Protein AF-A0A960WFI7-F1 (afdb_monomer)

Solvent-accessible surface area (backbone atoms only — not comparable to full-atom values): 5570 Å² total; per-residue (Å²): 142,81,88,74,85,91,79,89,87,86,87,81,73,72,75,64,57,64,57,55,53,52,55,47,52,52,54,28,34,53,28,19,36,50,32,12,50,50,52,33,54,34,52,54,38,36,74,76,37,60,71,61,23,60,71,62,32,51,64,55,48,54,51,27,53,48,54,32,46,49,42,64,73,77,41,96,66,48,75,66,54,50,50,53,28,50,48,49,8,53,49,42,22,54,53,58,68,72,108

Radius of gyration: 21.77 Å; Cα contacts (8 Å, |Δi|>4): 69; chains: 1; bounding box: 43×21×79 Å

Mean predicted aligned error: 10.16 Å

Structure (mmCIF, N/CA/C/O backbone):
data_AF-A0A960WFI7-F1
#
_entry.id   AF-A0A960WFI7-F1
#
loop_
_atom_site.group_PDB
_atom_site.id
_atom_site.type_symbol
_atom_site.label_atom_id
_atom_site.label_alt_id
_atom_site.label_comp_id
_atom_site.label_asym_id
_atom_site.label_entity_id
_atom_site.label_seq_id
_atom_site.pdbx_PDB_ins_code
_atom_site.Cartn_x
_atom_site.Cartn_y
_atom_site.Cartn_z
_atom_site.occupancy
_atom_site.B_iso_or_equiv
_atom_site.auth_seq_id
_atom_site.auth_comp_id
_atom_site.auth_asym_id
_atom_site.auth_atom_id
_atom_site.pdbx_PDB_model_num
ATOM 1 N N . MET A 1 1 ? -26.584 13.927 62.152 1.00 43.53 1 MET A N 1
ATOM 2 C CA . MET A 1 1 ? -26.626 12.919 61.069 1.00 43.53 1 MET A CA 1
ATOM 3 C C . MET A 1 1 ? -26.606 13.642 59.726 1.00 43.53 1 MET A C 1
ATOM 5 O O . MET A 1 1 ? -27.618 14.210 59.346 1.00 43.53 1 MET A O 1
ATOM 9 N N . LYS A 1 2 ? -25.456 13.699 59.045 1.00 37.59 2 LYS A N 1
ATOM 10 C CA . LYS A 1 2 ? -25.324 14.272 57.694 1.00 37.59 2 LYS A CA 1
ATOM 11 C C . LYS A 1 2 ? -24.827 13.156 56.776 1.00 37.59 2 LYS A C 1
ATOM 13 O O . LYS A 1 2 ? -23.662 12.786 56.843 1.00 37.59 2 LYS A O 1
ATOM 18 N N . LYS A 1 3 ? -25.736 12.576 55.989 1.00 48.56 3 LYS A N 1
ATOM 19 C CA . LYS A 1 3 ? -25.405 11.655 54.896 1.00 48.56 3 LYS A CA 1
ATOM 20 C C . LYS A 1 3 ? -25.062 12.523 53.688 1.00 48.56 3 LYS A C 1
ATOM 22 O O . LYS A 1 3 ? -25.965 13.046 53.046 1.00 48.56 3 LYS A O 1
ATOM 27 N N . ILE A 1 4 ? -23.776 12.753 53.445 1.00 53.41 4 ILE A N 1
ATOM 28 C CA . ILE A 1 4 ? -23.318 13.381 52.204 1.00 53.41 4 ILE A CA 1
ATOM 29 C C . ILE A 1 4 ? -23.067 12.241 51.220 1.00 53.41 4 ILE A C 1
ATOM 31 O O . ILE A 1 4 ? -22.236 11.370 51.468 1.00 53.41 4 ILE A O 1
ATOM 35 N N . SER A 1 5 ? -23.880 12.227 50.164 1.00 51.78 5 SER A N 1
ATOM 36 C CA . SER A 1 5 ? -23.857 11.293 49.043 1.00 51.78 5 SER A CA 1
ATOM 37 C C . SER A 1 5 ? -22.450 11.101 48.489 1.00 51.78 5 SER A C 1
ATOM 39 O O . SER A 1 5 ? -21.879 12.005 47.885 1.00 51.78 5 SER A O 1
ATOM 41 N N . LEU A 1 6 ? -21.921 9.892 48.658 1.00 48.72 6 LEU A N 1
ATOM 42 C CA . LEU A 1 6 ? -20.674 9.432 48.059 1.00 48.72 6 LEU A CA 1
ATOM 43 C C . LEU A 1 6 ? -20.990 8.690 46.750 1.00 48.72 6 LEU A C 1
ATOM 45 O O . LEU A 1 6 ? -20.810 7.483 46.648 1.00 48.72 6 LEU A O 1
ATOM 49 N N . ILE A 1 7 ? -21.560 9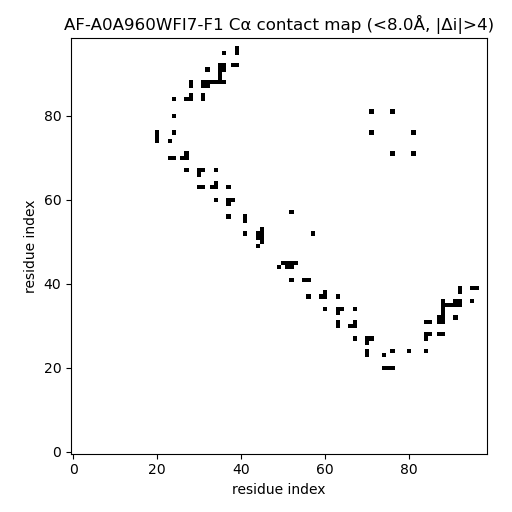.387 45.768 1.00 55.78 7 ILE A N 1
ATOM 50 C CA . ILE A 1 7 ? -21.808 8.831 44.430 1.00 55.78 7 ILE A CA 1
ATOM 51 C C . ILE A 1 7 ? -21.524 9.942 43.429 1.00 55.78 7 ILE A C 1
ATOM 53 O O . ILE A 1 7 ? -22.434 10.701 43.127 1.00 55.78 7 ILE A O 1
ATOM 57 N N . LEU A 1 8 ? -20.274 10.088 42.975 1.00 51.28 8 LEU A N 1
ATOM 58 C CA . LEU A 1 8 ? -19.924 10.852 41.761 1.00 51.28 8 LEU A CA 1
ATOM 59 C C . LEU A 1 8 ? -18.423 10.778 41.434 1.00 51.28 8 LEU A C 1
ATOM 61 O O . LEU A 1 8 ? -17.781 11.792 41.205 1.00 51.28 8 LEU A O 1
ATOM 65 N N . VAL A 1 9 ? -17.826 9.584 41.405 1.00 55.09 9 VAL A N 1
ATOM 66 C CA . VAL A 1 9 ? -16.471 9.424 40.835 1.00 55.09 9 VAL A CA 1
ATOM 67 C C . VAL A 1 9 ? -16.345 8.068 40.139 1.00 55.09 9 VAL A C 1
ATOM 69 O O . VAL A 1 9 ? -15.530 7.250 40.531 1.00 55.09 9 VAL A O 1
ATOM 72 N N . PHE A 1 10 ? -17.193 7.764 39.152 1.00 48.97 10 PHE A N 1
ATOM 73 C CA . PHE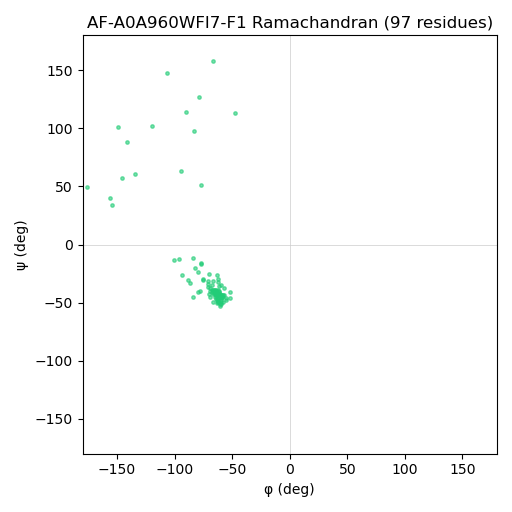 A 1 10 ? -17.007 6.543 38.344 1.00 48.97 10 PHE A CA 1
ATOM 74 C C . PHE A 1 10 ? -17.607 6.631 36.931 1.00 48.97 10 PHE A C 1
ATOM 76 O O . PHE A 1 10 ? -18.099 5.648 36.390 1.00 48.97 10 PHE A O 1
ATOM 83 N N . ILE A 1 11 ? -17.582 7.815 36.309 1.00 53.94 11 ILE A N 1
ATOM 84 C CA . ILE A 1 11 ? -18.060 8.000 34.928 1.00 53.94 11 ILE A CA 1
ATOM 85 C C . ILE A 1 11 ? -17.046 8.836 34.140 1.00 53.94 11 ILE A C 1
ATOM 87 O O . ILE A 1 11 ? -17.349 9.941 33.713 1.00 53.94 11 ILE A O 1
ATOM 91 N N . CYS A 1 12 ? -15.803 8.364 34.003 1.00 48.88 12 CYS A N 1
ATOM 92 C CA . CYS A 1 12 ? -14.879 8.961 33.028 1.00 48.88 12 CYS A CA 1
ATOM 93 C C . CYS A 1 12 ? -13.722 8.068 32.510 1.00 48.88 12 CYS A C 1
ATOM 95 O O . CYS A 1 12 ? -12.622 8.580 32.334 1.00 48.88 12 CYS A O 1
ATOM 97 N N . PRO A 1 13 ? -13.901 6.758 32.229 1.00 52.34 13 PRO A N 1
ATOM 98 C CA . PRO A 1 13 ? -12.926 6.045 31.392 1.00 52.34 13 PRO A CA 1
ATOM 99 C C . PRO A 1 13 ? -13.359 5.865 29.922 1.00 52.34 13 PRO A C 1
ATOM 101 O O . PRO A 1 13 ? -12.526 5.526 29.091 1.00 52.34 13 PRO A O 1
ATOM 104 N N . ILE A 1 14 ? -14.627 6.103 29.560 1.00 53.38 14 ILE A N 1
ATOM 105 C CA . ILE A 1 14 ? -15.168 5.673 28.249 1.00 53.38 14 ILE A CA 1
ATOM 106 C C . ILE A 1 14 ? -14.772 6.612 27.087 1.00 53.38 14 ILE A C 1
ATOM 108 O O . ILE A 1 14 ? -14.683 6.174 25.946 1.00 53.38 14 ILE A O 1
ATOM 112 N N . PHE A 1 15 ? -14.445 7.882 27.354 1.00 50.75 15 PHE A N 1
ATOM 113 C CA . PHE A 1 15 ? -14.082 8.844 26.298 1.00 50.75 15 PHE A CA 1
ATOM 114 C C . PHE A 1 15 ? -12.656 8.684 25.744 1.00 50.75 15 PHE A C 1
ATOM 116 O O . PHE A 1 15 ? -12.364 9.195 24.668 1.00 50.75 15 PHE A O 1
ATOM 123 N N . TYR A 1 16 ? -11.770 7.957 26.431 1.00 51.72 16 TYR A N 1
ATOM 124 C CA . TYR A 1 16 ? -10.395 7.745 25.959 1.00 51.72 16 TYR A CA 1
ATOM 125 C C . TYR A 1 16 ? -10.271 6.621 24.923 1.00 51.72 16 TYR A C 1
ATOM 127 O O . TYR A 1 16 ? -9.296 6.596 24.175 1.00 51.72 16 TYR A O 1
ATOM 135 N N . ALA A 1 17 ? -11.247 5.711 24.850 1.00 54.25 17 ALA A N 1
ATOM 136 C CA . ALA A 1 17 ? -11.214 4.606 23.895 1.00 54.25 17 ALA A CA 1
ATOM 137 C C . ALA A 1 17 ? -11.404 5.097 22.445 1.00 54.25 17 ALA A C 1
ATOM 139 O O . ALA A 1 17 ? -10.605 4.756 21.580 1.00 54.25 17 ALA A O 1
ATOM 140 N N . SER A 1 18 ? -12.372 5.988 22.190 1.00 55.16 18 SER A N 1
ATOM 141 C CA . SER A 1 18 ? -12.694 6.434 20.821 1.00 55.16 18 SER A CA 1
ATOM 142 C C . SER A 1 18 ? -11.642 7.330 20.149 1.00 55.16 18 SER A C 1
ATOM 144 O O . SER A 1 18 ? -11.566 7.348 18.921 1.00 55.16 18 SER A O 1
ATOM 146 N N . CYS A 1 19 ? -10.809 8.061 20.901 1.00 60.84 19 CYS A N 1
ATOM 147 C CA . CYS A 1 19 ? -9.728 8.852 20.288 1.00 60.84 19 CYS A CA 1
ATOM 148 C C . CYS A 1 19 ? -8.602 7.965 19.740 1.00 60.84 19 CYS A C 1
ATOM 150 O O . CYS A 1 19 ? -8.045 8.264 18.687 1.00 60.84 19 CYS A O 1
ATOM 152 N N . LYS A 1 20 ? -8.286 6.866 20.435 1.00 60.78 20 LYS A N 1
ATOM 153 C CA . LYS A 1 20 ? -7.200 5.959 20.050 1.00 60.78 20 LYS A CA 1
ATOM 154 C C . LYS A 1 20 ? -7.496 5.243 18.730 1.00 60.78 20 LYS A C 1
ATOM 156 O O . LYS A 1 20 ? -6.601 5.100 17.902 1.00 60.78 20 LYS A O 1
ATOM 161 N N . ASP A 1 21 ? -8.748 4.844 18.524 1.00 69.75 21 ASP A N 1
ATOM 162 C CA . ASP A 1 21 ? -9.162 4.130 17.314 1.00 69.75 21 ASP A CA 1
ATOM 163 C C . ASP A 1 21 ? -9.082 5.036 16.073 1.00 69.75 21 ASP A C 1
ATOM 165 O O . ASP A 1 21 ? -8.592 4.617 15.026 1.00 69.75 21 ASP A O 1
ATOM 169 N N . THR A 1 22 ? -9.460 6.313 16.206 1.00 77.94 22 THR A N 1
ATOM 170 C CA . THR A 1 22 ? -9.382 7.298 15.110 1.00 77.94 22 THR A CA 1
ATOM 171 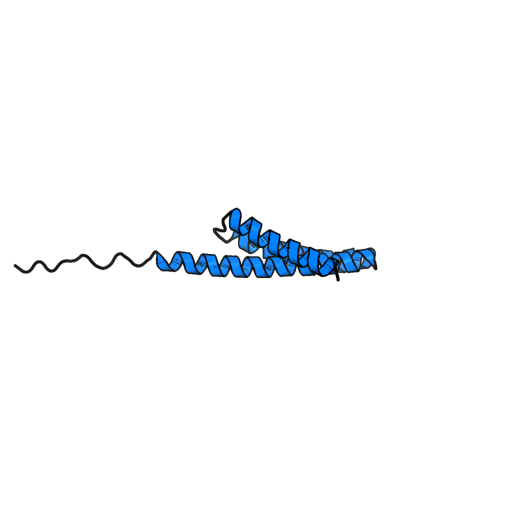C C . THR A 1 22 ? -7.939 7.528 14.644 1.00 77.94 22 THR A C 1
ATOM 173 O O . THR A 1 22 ? -7.662 7.478 13.446 1.00 77.94 22 THR A O 1
ATOM 176 N N . GLU A 1 23 ? -6.999 7.717 15.575 1.00 82.94 23 GLU A N 1
ATOM 177 C CA . GLU A 1 23 ? -5.581 7.935 15.249 1.00 82.94 23 GLU A CA 1
ATOM 178 C C . GLU A 1 23 ? -4.956 6.706 14.564 1.00 82.94 23 GLU A C 1
ATOM 180 O O . GLU A 1 23 ? -4.206 6.833 13.592 1.00 82.94 23 GLU A O 1
ATOM 185 N N . GLN A 1 24 ? -5.312 5.500 15.022 1.00 83.88 24 GLN A N 1
ATOM 186 C CA . GLN A 1 24 ? -4.860 4.250 14.407 1.00 83.88 24 GLN A CA 1
ATOM 187 C C . GLN A 1 24 ? -5.414 4.067 12.990 1.00 83.88 24 GLN A C 1
ATOM 189 O O . GLN A 1 24 ? -4.666 3.673 12.093 1.00 83.88 24 GLN A O 1
ATOM 194 N N . ILE A 1 25 ? -6.693 4.384 12.761 1.00 86.31 25 ILE A N 1
ATOM 195 C CA . ILE A 1 25 ? -7.312 4.319 11.430 1.00 86.31 25 ILE A CA 1
ATOM 196 C C . ILE A 1 25 ? -6.646 5.316 10.474 1.00 86.31 25 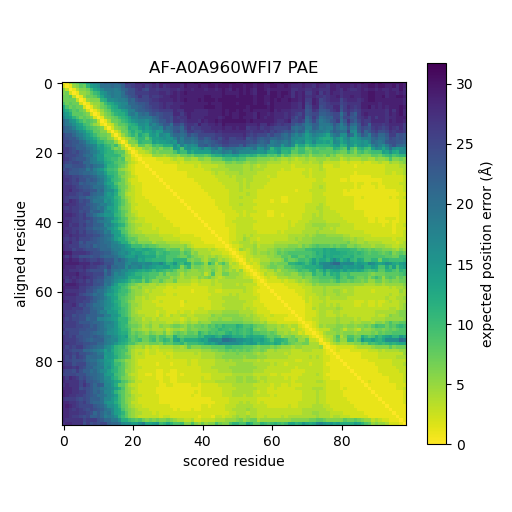ILE A C 1
ATOM 198 O O . ILE A 1 25 ? -6.335 4.963 9.336 1.00 86.31 25 ILE A O 1
ATOM 202 N N . GLU A 1 26 ? -6.370 6.545 10.914 1.00 89.25 26 GLU A N 1
ATOM 203 C CA . GLU A 1 26 ? -5.668 7.534 10.089 1.00 89.25 26 GLU A CA 1
ATOM 204 C C . GLU A 1 26 ? -4.240 7.099 9.737 1.00 89.25 26 GLU A C 1
ATOM 206 O O . GLU A 1 26 ? -3.818 7.221 8.582 1.00 89.25 26 GLU A O 1
ATOM 211 N N . ALA A 1 27 ? -3.494 6.556 10.703 1.00 89.06 27 ALA A N 1
ATOM 212 C CA . ALA A 1 27 ? -2.166 6.002 10.457 1.00 89.06 27 ALA A CA 1
ATOM 213 C C . ALA A 1 27 ? -2.220 4.825 9.467 1.00 89.06 27 ALA A C 1
ATOM 215 O O . ALA A 1 27 ? -1.397 4.734 8.552 1.00 89.06 27 ALA A O 1
ATOM 216 N N . ALA A 1 28 ? -3.227 3.959 9.596 1.00 90.44 28 ALA A N 1
ATOM 217 C CA . ALA A 1 28 ? -3.457 2.849 8.682 1.00 90.44 28 ALA A CA 1
ATOM 218 C C . ALA A 1 28 ? -3.770 3.321 7.259 1.00 90.44 28 ALA A C 1
ATOM 220 O O . ALA A 1 28 ? -3.174 2.813 6.308 1.00 90.44 28 ALA A O 1
ATOM 221 N N . LYS A 1 29 ? -4.614 4.347 7.104 1.00 92.56 29 LYS A N 1
ATOM 222 C CA . LYS A 1 29 ? -4.884 4.981 5.806 1.00 92.56 29 LYS A CA 1
ATOM 223 C C . LYS A 1 29 ? -3.610 5.545 5.179 1.00 92.56 29 LYS A C 1
ATOM 225 O O . LYS A 1 29 ? -3.358 5.279 4.009 1.00 92.56 29 LYS A O 1
ATOM 230 N N . LYS A 1 30 ? -2.764 6.250 5.941 1.00 93.75 30 LYS A N 1
ATOM 231 C CA . LYS A 1 30 ? -1.477 6.776 5.437 1.00 93.75 30 LYS A CA 1
ATOM 232 C C . LYS A 1 30 ? -0.545 5.666 4.944 1.00 93.75 30 LYS A C 1
ATOM 234 O O . LYS A 1 30 ? 0.030 5.790 3.865 1.00 93.75 30 LYS A O 1
ATOM 239 N N . ASN A 1 31 ? -0.431 4.568 5.689 1.00 93.31 31 ASN A N 1
ATOM 240 C CA . ASN A 1 31 ? 0.390 3.428 5.270 1.00 93.31 31 ASN A CA 1
ATOM 241 C C . ASN A 1 31 ? -0.193 2.720 4.038 1.00 93.31 31 ASN A C 1
ATOM 243 O O . ASN A 1 31 ? 0.561 2.289 3.169 1.00 93.31 31 ASN A O 1
ATOM 247 N N . SER A 1 32 ? -1.521 2.657 3.925 1.00 94.25 32 SER A N 1
ATOM 248 C CA . SER A 1 32 ? -2.205 2.110 2.750 1.00 94.25 32 SER A CA 1
ATOM 249 C C . SER A 1 32 ? -2.002 2.969 1.495 1.00 94.25 32 SER A C 1
ATOM 251 O O . SER A 1 32 ? -1.666 2.440 0.437 1.00 94.25 32 SER A O 1
ATOM 253 N N . ILE A 1 33 ? -2.087 4.302 1.614 1.00 95.44 33 ILE A N 1
ATOM 254 C CA . ILE A 1 33 ? -1.710 5.239 0.538 1.00 95.44 33 ILE A CA 1
ATOM 255 C C . ILE A 1 33 ? -0.270 4.963 0.106 1.00 95.44 33 ILE A C 1
ATOM 257 O O . ILE A 1 33 ? -0.001 4.799 -1.084 1.00 95.44 33 ILE A O 1
ATOM 261 N N . LYS A 1 34 ? 0.651 4.837 1.074 1.00 94.88 34 LYS A N 1
ATOM 262 C CA . LYS A 1 34 ? 2.059 4.590 0.763 1.00 94.88 34 LYS A CA 1
ATOM 263 C C . LYS A 1 34 ? 2.271 3.272 0.027 1.00 94.88 34 LYS A C 1
ATOM 265 O O . LYS A 1 34 ? 3.059 3.214 -0.911 1.00 94.88 34 LYS A O 1
ATOM 270 N N . PHE A 1 35 ? 1.549 2.229 0.422 1.00 94.75 35 PHE A N 1
ATOM 271 C CA . PHE A 1 35 ? 1.534 0.959 -0.293 1.00 94.75 35 PHE A CA 1
ATOM 272 C C . PHE A 1 35 ? 1.042 1.119 -1.740 1.00 94.75 35 PHE A C 1
ATOM 274 O O . PHE A 1 35 ? 1.698 0.621 -2.656 1.00 94.75 35 PHE A O 1
ATOM 281 N N . GLY A 1 36 ? -0.051 1.857 -1.963 1.00 95.31 36 GLY A N 1
ATOM 282 C CA . GLY A 1 36 ? -0.573 2.151 -3.302 1.00 95.31 36 GLY A CA 1
ATOM 283 C C . GLY A 1 36 ? 0.431 2.887 -4.199 1.00 95.31 36 GLY A C 1
ATOM 284 O O . GLY A 1 36 ? 0.650 2.483 -5.344 1.00 95.31 36 GLY A O 1
ATOM 285 N N . GLU A 1 37 ? 1.099 3.914 -3.664 1.00 95.25 37 GLU A N 1
ATOM 286 C CA . GLU A 1 37 ? 2.173 4.649 -4.350 1.00 95.25 37 GLU A CA 1
ATOM 287 C C . GLU A 1 37 ? 3.341 3.734 -4.735 1.00 95.25 37 GLU A C 1
ATOM 289 O O . GLU A 1 37 ? 3.767 3.718 -5.892 1.00 95.25 37 GLU A O 1
ATOM 294 N N . THR A 1 38 ? 3.856 2.951 -3.779 1.00 94.75 38 THR A N 1
ATOM 295 C CA . THR A 1 38 ? 4.991 2.049 -4.016 1.00 94.75 38 THR A CA 1
ATOM 296 C C . THR A 1 38 ? 4.629 0.991 -5.053 1.00 94.75 38 THR A C 1
ATOM 298 O O . THR A 1 38 ? 5.398 0.752 -5.983 1.00 94.75 38 THR A O 1
ATOM 301 N N . LYS A 1 39 ? 3.423 0.415 -4.972 1.00 94.44 39 LYS A N 1
ATOM 302 C CA . LYS A 1 39 ? 2.921 -0.544 -5.961 1.00 94.44 39 LYS A CA 1
ATOM 303 C C . LYS A 1 39 ? 2.870 0.072 -7.359 1.00 94.44 39 LYS A C 1
ATOM 305 O O . LYS A 1 39 ? 3.303 -0.565 -8.316 1.00 94.44 39 LYS A O 1
ATOM 310 N N . CYS A 1 40 ? 2.391 1.311 -7.485 1.00 95.31 40 CYS A N 1
ATOM 311 C CA . CYS A 1 40 ? 2.371 2.017 -8.765 1.00 95.31 40 CYS A CA 1
ATOM 312 C C . CYS A 1 40 ? 3.785 2.259 -9.310 1.00 95.31 40 CYS A C 1
ATOM 314 O O . CYS A 1 40 ? 4.068 1.893 -10.451 1.00 95.31 40 CYS A O 1
ATOM 316 N N . LYS A 1 41 ? 4.690 2.815 -8.490 1.00 92.94 41 LYS A N 1
ATOM 317 C CA . LYS A 1 41 ? 6.101 3.029 -8.852 1.00 92.94 41 LYS A CA 1
ATOM 318 C C . LYS A 1 41 ? 6.720 1.732 -9.368 1.00 92.94 41 LYS A C 1
ATOM 320 O O . LYS A 1 41 ? 7.344 1.718 -10.425 1.00 92.94 41 LYS A O 1
ATOM 325 N N . CYS A 1 42 ? 6.479 0.637 -8.661 1.00 92.12 42 CYS A N 1
ATOM 326 C CA . CYS A 1 42 ? 7.024 -0.662 -9.003 1.00 92.12 42 CYS A CA 1
ATOM 327 C C . CYS A 1 42 ? 6.450 -1.266 -10.272 1.00 92.12 42 CYS A C 1
ATOM 329 O O . CYS A 1 42 ? 7.196 -1.841 -11.059 1.00 92.12 42 CYS A O 1
ATOM 331 N N . GLU A 1 43 ? 5.160 -1.081 -10.528 1.00 91.94 43 GLU A N 1
ATOM 332 C CA . GLU A 1 43 ? 4.558 -1.458 -11.803 1.00 91.94 43 GLU A CA 1
ATOM 333 C C . GLU A 1 43 ? 5.091 -0.620 -12.972 1.00 91.94 43 GLU A C 1
ATOM 335 O O . GLU A 1 43 ? 5.355 -1.167 -14.043 1.00 91.94 43 GLU A O 1
ATOM 340 N N . LYS A 1 44 ? 5.310 0.688 -12.777 1.00 90.94 44 LYS A N 1
ATOM 341 C CA . LYS A 1 44 ? 5.916 1.561 -13.795 1.00 90.94 44 LYS A CA 1
ATOM 342 C C . LYS A 1 44 ? 7.366 1.148 -14.090 1.00 90.94 44 LYS A C 1
ATOM 344 O O . LYS A 1 44 ? 7.711 0.991 -15.259 1.00 90.94 44 LYS A O 1
ATOM 349 N N . ILE A 1 45 ? 8.177 0.878 -13.060 1.00 89.06 45 ILE A N 1
ATOM 350 C CA . ILE A 1 45 ? 9.552 0.369 -13.221 1.00 89.06 45 ILE A CA 1
ATOM 351 C C . ILE A 1 45 ? 9.533 -0.992 -13.914 1.00 89.06 45 ILE A C 1
ATOM 353 O O . ILE A 1 45 ? 10.215 -1.155 -14.912 1.00 89.06 45 ILE A O 1
ATOM 357 N N . ARG A 1 46 ? 8.707 -1.943 -13.467 1.00 87.88 46 ARG A N 1
ATOM 358 C CA . ARG A 1 46 ? 8.617 -3.292 -14.055 1.00 87.88 46 ARG A CA 1
ATOM 359 C C . ARG A 1 46 ? 8.277 -3.276 -15.542 1.00 87.88 46 ARG A C 1
ATOM 361 O O . ARG A 1 46 ? 8.786 -4.103 -16.290 1.00 87.88 46 ARG A O 1
ATOM 368 N N . LYS A 1 47 ? 7.409 -2.356 -15.971 1.00 87.62 47 LYS A N 1
ATOM 369 C CA . LYS A 1 47 ? 7.068 -2.177 -17.390 1.00 87.62 47 LYS A CA 1
ATOM 370 C C . LYS A 1 47 ? 8.214 -1.575 -18.206 1.00 87.62 47 LYS A C 1
ATOM 372 O O . LYS A 1 47 ? 8.303 -1.873 -19.392 1.00 87.62 47 LYS A O 1
ATOM 377 N N . ALA A 1 48 ? 9.044 -0.730 -17.598 1.00 87.62 48 ALA A N 1
ATOM 378 C CA . ALA A 1 48 ? 10.180 -0.090 -18.258 1.00 87.62 48 ALA A CA 1
ATOM 379 C C . ALA A 1 48 ? 11.435 -0.984 -18.274 1.00 87.62 48 ALA A C 1
ATOM 381 O O . ALA A 1 48 ? 12.081 -1.109 -19.310 1.00 87.62 48 ALA A O 1
ATOM 382 N N . ASP A 1 49 ? 11.753 -1.610 -17.140 1.00 85.94 49 ASP A N 1
ATOM 383 C CA . ASP A 1 49 ? 12.908 -2.475 -16.906 1.00 85.94 49 ASP A CA 1
ATOM 384 C C . ASP A 1 49 ? 12.567 -3.558 -15.848 1.00 85.94 49 ASP A C 1
ATOM 386 O O . ASP A 1 49 ? 12.557 -3.297 -14.635 1.00 85.94 49 ASP A O 1
ATOM 390 N N . PRO A 1 50 ? 12.280 -4.796 -16.291 1.00 79.50 50 PRO A N 1
ATOM 391 C CA . PRO A 1 50 ? 11.961 -5.908 -15.400 1.00 79.50 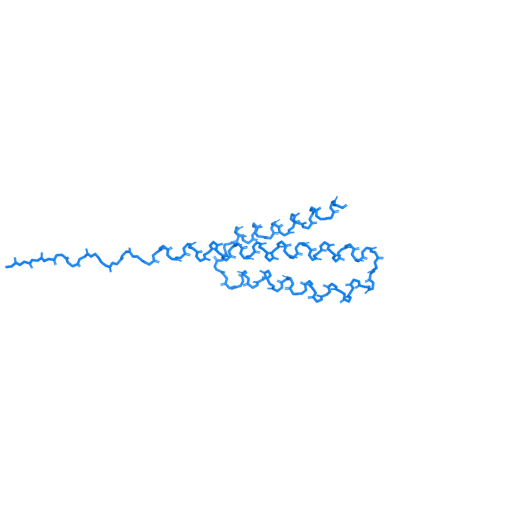50 PRO A CA 1
ATOM 392 C C . PRO A 1 50 ? 13.092 -6.312 -14.440 1.00 79.50 50 PRO A C 1
ATOM 394 O O . PRO A 1 50 ? 12.800 -6.799 -13.348 1.00 79.50 50 PRO A O 1
ATOM 397 N N . GLU A 1 51 ? 14.367 -6.125 -14.802 1.00 78.50 51 GLU A N 1
ATOM 398 C CA . GLU A 1 51 ? 15.495 -6.517 -13.942 1.00 78.50 51 GLU A CA 1
ATOM 399 C C . GLU A 1 51 ? 15.739 -5.485 -12.836 1.00 78.50 51 GLU A C 1
ATOM 401 O O . GLU A 1 51 ? 15.932 -5.853 -11.672 1.00 78.50 51 GLU A O 1
ATOM 406 N N . ALA A 1 52 ? 15.644 -4.190 -13.161 1.00 72.75 52 ALA A N 1
ATOM 407 C CA . ALA A 1 52 ? 15.687 -3.117 -12.165 1.00 72.75 52 ALA A CA 1
ATOM 408 C C . ALA A 1 52 ? 14.529 -3.225 -11.156 1.00 72.75 52 ALA A C 1
ATOM 410 O O . ALA A 1 52 ? 14.716 -2.991 -9.957 1.00 72.75 52 ALA A O 1
ATOM 411 N N . SER A 1 53 ? 13.354 -3.667 -11.622 1.00 72.69 53 SER A N 1
ATOM 412 C CA . SER A 1 53 ? 12.173 -3.913 -10.790 1.00 72.69 53 SER A CA 1
ATOM 413 C C . SER A 1 53 ? 12.452 -4.878 -9.641 1.00 72.69 53 SER A C 1
ATOM 415 O O . SER A 1 53 ? 12.069 -4.589 -8.511 1.00 72.69 53 SER A O 1
ATOM 417 N N . ILE A 1 54 ? 13.134 -5.999 -9.876 1.00 72.62 54 ILE A N 1
ATOM 418 C CA . ILE A 1 54 ? 13.385 -6.988 -8.815 1.00 72.62 54 ILE A CA 1
ATOM 419 C C . ILE A 1 54 ? 14.228 -6.371 -7.693 1.00 72.62 54 ILE A C 1
ATOM 421 O O . ILE A 1 54 ? 13.972 -6.609 -6.510 1.00 72.62 54 ILE A O 1
ATOM 425 N N . ARG A 1 55 ? 15.214 -5.547 -8.055 1.00 76.06 55 ARG A N 1
ATOM 426 C CA . ARG A 1 55 ? 16.172 -4.983 -7.102 1.00 76.06 55 ARG A CA 1
ATOM 427 C C . ARG A 1 55 ? 15.596 -3.815 -6.305 1.00 76.06 55 ARG A C 1
ATOM 429 O O . ARG A 1 55 ? 15.855 -3.716 -5.110 1.00 76.06 55 ARG A O 1
ATOM 436 N N . GLU A 1 56 ? 14.827 -2.942 -6.949 1.00 76.38 56 GLU A N 1
ATOM 437 C CA . GLU A 1 56 ? 14.309 -1.722 -6.315 1.00 76.38 56 GLU A CA 1
ATOM 438 C C . GLU A 1 56 ? 12.972 -1.946 -5.604 1.00 76.38 56 GLU A C 1
ATOM 440 O O . GLU A 1 56 ? 12.707 -1.328 -4.575 1.00 76.38 56 GLU A O 1
ATOM 445 N N . CYS A 1 57 ? 12.145 -2.869 -6.095 1.00 86.62 57 CYS A N 1
ATOM 446 C CA . CYS A 1 57 ? 10.782 -3.003 -5.592 1.00 86.62 57 CYS A CA 1
ATOM 447 C C . CYS A 1 57 ? 10.594 -4.015 -4.486 1.00 86.62 57 CYS A C 1
ATOM 449 O O . CYS A 1 57 ? 9.674 -3.845 -3.694 1.00 86.62 57 CYS A O 1
ATOM 451 N N . THR A 1 58 ? 11.436 -5.044 -4.400 1.00 84.19 58 THR A N 1
ATOM 452 C CA . THR A 1 58 ? 11.249 -6.095 -3.393 1.00 84.19 58 THR A CA 1
ATOM 453 C C . THR A 1 58 ? 11.304 -5.507 -1.979 1.00 84.19 58 THR A C 1
ATOM 455 O O . THR A 1 58 ? 10.342 -5.628 -1.226 1.00 84.19 58 THR A O 1
ATOM 458 N N . ALA A 1 59 ? 12.361 -4.756 -1.650 1.00 86.56 59 ALA A N 1
ATOM 459 C CA . ALA A 1 59 ? 12.534 -4.177 -0.316 1.00 86.56 59 ALA A CA 1
ATOM 460 C C . ALA A 1 59 ? 11.524 -3.055 0.004 1.00 86.56 59 ALA A C 1
ATOM 462 O O . ALA A 1 59 ? 11.014 -2.973 1.127 1.00 86.56 59 ALA A O 1
ATOM 463 N N . GLU A 1 60 ? 11.215 -2.186 -0.967 1.00 88.19 60 GLU A N 1
ATOM 464 C CA . GLU A 1 60 ? 10.245 -1.099 -0.771 1.00 88.19 60 GLU A CA 1
ATOM 465 C C . GLU A 1 60 ? 8.823 -1.648 -0.575 1.00 88.19 60 GLU A C 1
ATOM 467 O O . GLU A 1 60 ? 8.101 -1.183 0.312 1.00 88.19 60 GLU A O 1
ATOM 472 N N . MET A 1 61 ? 8.431 -2.670 -1.345 1.00 90.38 61 MET A N 1
ATOM 473 C CA . MET A 1 61 ? 7.124 -3.314 -1.207 1.00 90.38 61 MET A CA 1
ATOM 474 C C . MET A 1 61 ? 7.010 -4.118 0.084 1.00 90.38 61 MET A C 1
ATOM 476 O O . MET A 1 61 ? 5.993 -4.002 0.763 1.00 90.38 61 MET A O 1
ATOM 480 N N . GLU A 1 62 ? 8.035 -4.882 0.467 1.00 90.38 62 GLU A N 1
ATOM 481 C CA . GLU A 1 62 ? 8.052 -5.591 1.754 1.00 90.38 62 GLU A CA 1
ATOM 482 C C . GLU A 1 62 ? 7.879 -4.621 2.926 1.00 90.38 62 GLU A C 1
ATOM 484 O O . GLU A 1 62 ? 7.080 -4.857 3.835 1.00 90.38 62 GLU A O 1
ATOM 489 N N . THR A 1 63 ? 8.577 -3.485 2.874 1.00 90.12 63 THR A N 1
ATOM 490 C CA . THR A 1 63 ? 8.466 -2.436 3.889 1.00 90.12 63 THR A CA 1
ATOM 491 C C . THR A 1 63 ? 7.056 -1.844 3.924 1.00 90.12 63 THR A C 1
ATOM 493 O O . THR A 1 63 ? 6.460 -1.737 4.998 1.00 90.12 63 THR A O 1
ATOM 496 N N . ALA A 1 64 ? 6.489 -1.501 2.765 1.00 89.12 64 ALA A N 1
ATOM 497 C CA . ALA A 1 64 ? 5.149 -0.925 2.679 1.00 89.12 64 ALA A CA 1
ATOM 498 C C . ALA A 1 64 ? 4.061 -1.893 3.178 1.00 89.12 64 ALA A C 1
ATOM 500 O O . ALA A 1 64 ? 3.198 -1.496 3.963 1.00 89.12 64 ALA A O 1
ATOM 501 N N . VAL A 1 65 ? 4.141 -3.173 2.798 1.00 89.81 65 VAL A N 1
ATOM 502 C CA . VAL A 1 65 ? 3.240 -4.231 3.284 1.00 89.81 65 VAL A CA 1
ATOM 503 C C . VAL A 1 65 ? 3.352 -4.379 4.796 1.00 89.81 65 VAL A C 1
ATOM 505 O O . VAL A 1 65 ? 2.338 -4.435 5.491 1.00 89.81 65 VAL A O 1
ATOM 508 N N . ARG A 1 66 ? 4.576 -4.392 5.333 1.00 88.75 66 ARG A N 1
ATOM 509 C CA . ARG A 1 66 ? 4.794 -4.505 6.775 1.00 88.75 66 ARG A CA 1
ATOM 510 C C . ARG A 1 66 ? 4.139 -3.352 7.535 1.00 88.75 66 ARG A C 1
ATOM 512 O O . ARG A 1 66 ? 3.430 -3.600 8.504 1.00 88.75 66 ARG A O 1
ATOM 519 N N . TYR A 1 67 ? 4.332 -2.109 7.099 1.00 86.12 67 TYR A N 1
ATOM 520 C CA . TYR A 1 67 ? 3.720 -0.948 7.755 1.00 86.12 67 TYR A CA 1
ATOM 521 C C . TYR A 1 67 ? 2.195 -0.907 7.622 1.00 86.12 67 TYR A C 1
ATOM 523 O O . TYR A 1 67 ? 1.517 -0.439 8.538 1.00 86.12 67 TYR A O 1
ATOM 531 N N . MET A 1 68 ? 1.645 -1.416 6.520 1.00 83.56 68 MET A N 1
ATOM 532 C CA . MET A 1 68 ? 0.202 -1.601 6.377 1.00 83.56 68 MET A CA 1
ATOM 533 C C . MET A 1 68 ? -0.323 -2.622 7.402 1.00 83.56 68 MET A C 1
ATOM 535 O O . MET A 1 68 ? -1.284 -2.337 8.116 1.00 83.56 68 MET A O 1
ATOM 539 N N . ASN A 1 69 ? 0.357 -3.764 7.543 1.00 83.88 69 ASN A N 1
ATOM 540 C CA . ASN A 1 69 ? -0.059 -4.848 8.437 1.00 83.88 69 ASN A CA 1
ATOM 541 C C . ASN A 1 69 ? 0.112 -4.515 9.924 1.00 83.88 69 ASN A C 1
ATOM 543 O O . ASN A 1 69 ? -0.734 -4.905 10.721 1.00 83.88 69 ASN A O 1
ATOM 547 N N . ILE A 1 70 ? 1.136 -3.739 10.303 1.00 83.56 70 ILE A N 1
ATOM 548 C CA . ILE A 1 70 ? 1.361 -3.316 11.698 1.00 83.56 70 ILE A CA 1
ATOM 549 C C . ILE A 1 70 ? 0.098 -2.683 12.301 1.00 83.56 70 ILE A C 1
ATOM 551 O O . ILE A 1 70 ? -0.249 -2.972 13.443 1.00 83.56 70 ILE A O 1
ATOM 555 N N . ASN A 1 71 ? -0.630 -1.861 11.543 1.00 75.56 71 ASN A N 1
ATOM 556 C CA . ASN A 1 71 ? -1.839 -1.221 12.065 1.00 75.56 71 ASN A CA 1
ATOM 557 C C . ASN A 1 71 ? -3.028 -2.186 12.163 1.00 75.56 71 ASN A C 1
ATOM 559 O O . ASN A 1 71 ? -3.864 -2.033 13.049 1.00 75.56 71 ASN A O 1
ATOM 563 N N . PHE A 1 72 ? -3.092 -3.198 11.294 1.00 77.94 72 PHE A N 1
ATOM 564 C CA . PHE A 1 72 ? -4.118 -4.242 11.356 1.00 77.94 72 PHE A CA 1
ATOM 565 C C . PHE A 1 72 ? -3.875 -5.251 12.481 1.00 77.94 72 PHE A C 1
ATOM 567 O O . PHE A 1 72 ? -4.838 -5.802 13.008 1.00 77.94 72 PHE A O 1
ATOM 574 N N . GLU A 1 73 ? -2.613 -5.492 12.836 1.00 77.31 73 GLU A N 1
ATOM 575 C CA . GLU A 1 73 ? -2.211 -6.440 13.879 1.00 77.31 73 GLU A CA 1
ATOM 576 C C . GLU A 1 73 ? -2.209 -5.816 15.282 1.00 77.31 73 GLU A C 1
ATOM 578 O O . GLU A 1 73 ? -2.509 -6.500 16.257 1.00 77.31 73 GLU A O 1
ATOM 583 N N . LEU A 1 74 ? -1.880 -4.524 15.402 1.00 70.69 74 LEU A N 1
ATOM 584 C CA . LEU A 1 74 ? -1.775 -3.831 16.695 1.00 70.69 74 LEU A CA 1
ATOM 585 C C . LEU A 1 74 ? -3.035 -3.048 17.094 1.00 70.69 74 LEU A C 1
ATOM 587 O O . LEU A 1 74 ? -3.129 -2.584 18.236 1.00 70.69 74 LEU A O 1
ATOM 591 N N . GLY A 1 75 ? -3.978 -2.855 16.171 1.00 66.25 75 GLY A N 1
ATOM 592 C CA . GLY A 1 75 ? -5.210 -2.107 16.407 1.00 66.25 75 GLY A CA 1
ATOM 593 C C . GLY A 1 75 ? -6.442 -3.004 16.517 1.00 66.25 75 GLY A C 1
ATOM 594 O O . GLY A 1 75 ? -6.556 -4.011 15.821 1.00 66.25 75 GLY A O 1
ATOM 595 N N . ASN A 1 76 ? -7.419 -2.598 17.334 1.00 74.44 76 ASN A N 1
ATOM 596 C CA . ASN A 1 76 ? -8.770 -3.179 17.331 1.00 74.44 76 ASN A CA 1
ATOM 597 C C . ASN A 1 76 ? -9.583 -2.640 16.135 1.00 74.44 76 ASN A C 1
ATOM 599 O O . ASN A 1 76 ? -10.685 -2.122 16.294 1.00 74.44 76 ASN A O 1
ATOM 603 N N . ILE A 1 77 ? -9.018 -2.718 14.928 1.00 82.06 77 ILE A N 1
ATOM 604 C CA . ILE A 1 77 ? -9.627 -2.187 13.706 1.00 82.06 77 ILE A CA 1
ATOM 605 C C . ILE A 1 77 ? -10.702 -3.164 13.218 1.00 82.06 77 ILE A C 1
ATOM 607 O O . ILE A 1 77 ? -10.429 -4.356 13.031 1.00 82.06 77 ILE A O 1
ATOM 611 N N . SER A 1 78 ? -11.920 -2.663 12.993 1.00 86.19 78 SER A N 1
ATOM 612 C CA . SER A 1 78 ? -13.029 -3.481 12.499 1.00 86.19 78 SER A CA 1
ATOM 613 C C . SER A 1 78 ? -12.779 -3.967 11.067 1.00 86.19 78 SER A C 1
ATOM 615 O O . SER A 1 78 ? -12.029 -3.361 10.303 1.00 86.19 78 SER A O 1
ATOM 617 N N . ASP A 1 79 ? -13.447 -5.043 10.648 1.00 88.44 79 ASP A N 1
ATOM 618 C CA . ASP A 1 79 ? -13.334 -5.518 9.261 1.00 88.44 79 ASP A CA 1
ATOM 619 C C . ASP A 1 79 ? -13.860 -4.496 8.238 1.00 88.44 79 ASP A C 1
ATOM 621 O O . ASP A 1 79 ? -13.417 -4.489 7.089 1.00 88.44 79 ASP A O 1
ATOM 625 N N . SER A 1 80 ? -14.786 -3.621 8.649 1.00 88.12 80 SER A N 1
ATOM 626 C CA . SER A 1 80 ? -15.252 -2.504 7.821 1.00 88.12 80 SER A CA 1
ATOM 627 C C . S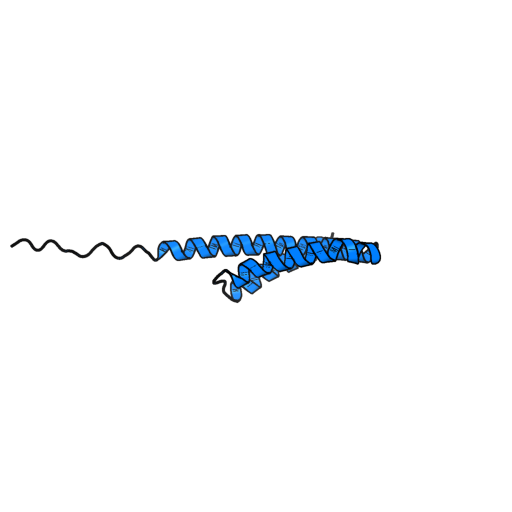ER A 1 80 ? -14.133 -1.490 7.600 1.00 88.12 80 SER A C 1
ATOM 629 O O . SER A 1 80 ? -13.834 -1.144 6.459 1.00 88.12 80 SER A O 1
ATOM 631 N N . ASP A 1 81 ? -13.459 -1.081 8.675 1.00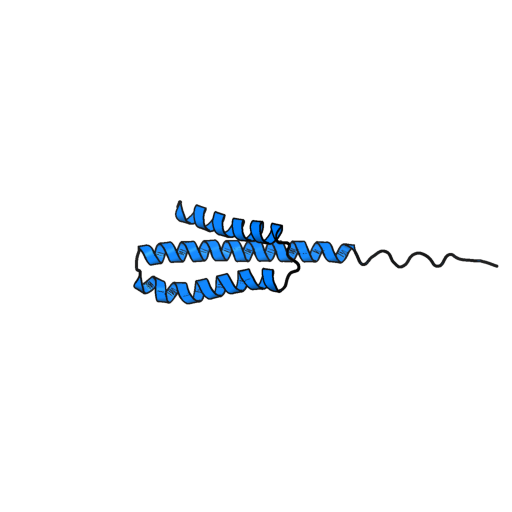 89.38 81 ASP A N 1
ATOM 632 C CA . ASP A 1 81 ? -12.358 -0.121 8.599 1.00 89.38 81 ASP A CA 1
ATOM 633 C C . ASP A 1 81 ? -11.175 -0.706 7.823 1.00 89.38 81 ASP A C 1
ATOM 635 O O . ASP A 1 81 ? -10.579 -0.015 7.003 1.00 89.38 81 ASP A O 1
ATOM 639 N N . LYS A 1 82 ? -10.864 -2.001 7.993 1.00 89.62 82 LYS A N 1
ATOM 640 C CA . LYS A 1 82 ? -9.832 -2.686 7.191 1.00 89.62 82 LYS A CA 1
ATOM 641 C C . LYS A 1 82 ? -10.133 -2.612 5.696 1.00 89.62 82 LYS A C 1
ATOM 643 O O . LYS A 1 82 ? -9.226 -2.339 4.912 1.00 89.62 82 LYS A O 1
ATOM 648 N N . LYS A 1 83 ? -11.392 -2.831 5.296 1.00 91.19 83 LYS A N 1
ATOM 649 C CA . LYS A 1 83 ? -11.821 -2.703 3.893 1.00 91.19 83 LYS A CA 1
ATOM 650 C C . LYS A 1 83 ? -11.696 -1.270 3.395 1.00 91.19 83 LYS A C 1
ATOM 652 O O . LYS A 1 83 ? -11.223 -1.070 2.282 1.00 91.19 83 LYS A O 1
ATOM 657 N N . GLU A 1 84 ? -12.085 -0.289 4.206 1.00 92.31 84 GLU A N 1
ATOM 658 C CA . GLU A 1 84 ? -11.933 1.124 3.852 1.00 92.31 84 GLU A CA 1
ATOM 659 C C . GLU A 1 84 ? -10.455 1.493 3.678 1.00 92.31 84 GLU A C 1
ATOM 661 O O . GLU A 1 84 ? -10.071 2.044 2.649 1.00 92.31 84 GLU A O 1
ATOM 666 N N . ILE A 1 85 ? -9.608 1.128 4.642 1.00 91.62 85 ILE A N 1
ATOM 667 C CA . ILE A 1 85 ? -8.164 1.371 4.612 1.00 91.62 85 ILE A CA 1
ATOM 668 C C . ILE A 1 85 ? -7.540 0.731 3.369 1.00 91.62 85 ILE A C 1
ATOM 670 O O . ILE A 1 85 ? -6.815 1.412 2.647 1.00 91.62 85 ILE A O 1
ATOM 674 N N . ALA A 1 86 ? -7.826 -0.544 3.086 1.00 90.62 86 ALA A N 1
ATOM 675 C CA . ALA A 1 86 ? -7.325 -1.224 1.890 1.00 90.62 86 ALA A CA 1
ATOM 676 C C . ALA A 1 86 ? -7.813 -0.542 0.599 1.00 90.62 86 ALA A C 1
ATOM 678 O O . ALA A 1 86 ? -7.019 -0.287 -0.306 1.00 90.62 86 ALA A O 1
ATOM 679 N N . GLY A 1 87 ? -9.091 -0.153 0.558 1.00 93.25 87 GLY A N 1
ATOM 680 C CA . GLY A 1 87 ? -9.690 0.550 -0.574 1.00 93.25 87 GLY A CA 1
ATOM 681 C C . GLY A 1 87 ? -9.021 1.890 -0.887 1.00 93.25 87 GLY A C 1
ATOM 682 O O . GLY A 1 87 ? -8.886 2.235 -2.058 1.00 93.25 87 GLY A O 1
ATOM 683 N N . VAL A 1 88 ? -8.542 2.624 0.126 1.00 95.50 88 VAL A N 1
ATOM 684 C CA . VAL A 1 88 ? -7.770 3.861 -0.088 1.00 95.50 88 VAL A CA 1
ATOM 685 C C . VAL A 1 88 ? -6.472 3.574 -0.852 1.00 95.50 88 VAL A C 1
ATOM 687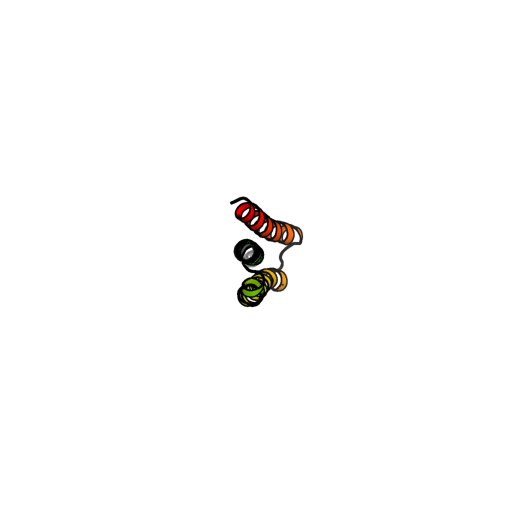 O O . VAL A 1 88 ? -6.177 4.267 -1.822 1.00 95.50 88 VAL A O 1
ATOM 690 N N . GLY A 1 89 ? -5.717 2.542 -0.465 1.00 94.25 89 GLY A N 1
ATOM 691 C CA . GLY A 1 89 ? -4.474 2.167 -1.147 1.00 94.25 89 GLY A CA 1
ATOM 692 C C . GLY A 1 89 ? -4.705 1.696 -2.584 1.00 94.25 89 GLY A C 1
ATOM 693 O O . GLY A 1 89 ? -3.970 2.090 -3.493 1.00 94.25 89 GLY A O 1
ATOM 694 N N . ASP A 1 90 ? -5.762 0.912 -2.814 1.00 96.19 90 ASP A N 1
ATOM 695 C CA . ASP A 1 90 ? -6.157 0.474 -4.158 1.00 96.19 90 ASP A CA 1
ATOM 696 C C . ASP A 1 90 ? -6.585 1.650 -5.047 1.00 96.19 90 ASP A C 1
ATOM 698 O O . ASP A 1 90 ? -6.203 1.705 -6.219 1.00 96.19 90 ASP A O 1
ATOM 702 N N . ALA A 1 91 ? -7.322 2.620 -4.496 1.00 97.06 91 ALA A N 1
ATOM 703 C CA . ALA A 1 91 ? -7.703 3.836 -5.207 1.00 97.06 91 ALA A CA 1
ATOM 704 C C . ALA A 1 91 ? -6.476 4.687 -5.572 1.00 97.06 91 ALA A C 1
ATOM 706 O O . ALA A 1 91 ? -6.360 5.121 -6.718 1.00 97.06 91 ALA A O 1
ATOM 707 N N . THR A 1 92 ? -5.529 4.868 -4.643 1.00 97.44 92 THR A N 1
ATOM 708 C CA . THR A 1 92 ? -4.258 5.561 -4.912 1.00 97.44 92 THR A CA 1
ATOM 709 C C . THR A 1 92 ? -3.472 4.874 -6.029 1.00 97.44 92 THR A C 1
ATOM 711 O O . THR A 1 92 ? -2.991 5.537 -6.948 1.00 97.44 92 THR A O 1
ATOM 714 N N . TYR A 1 93 ? -3.373 3.542 -5.993 1.00 97.06 93 TYR A N 1
ATOM 715 C CA . TYR A 1 93 ? -2.731 2.773 -7.057 1.00 97.06 93 TYR A CA 1
ATOM 716 C C . TYR A 1 93 ? -3.429 2.977 -8.410 1.00 97.06 93 TYR A C 1
ATOM 718 O O . TYR A 1 93 ? -2.765 3.273 -9.404 1.00 97.06 93 TYR A O 1
ATOM 726 N N . ALA A 1 94 ? -4.758 2.844 -8.452 1.00 97.06 94 ALA A N 1
ATOM 727 C CA . ALA A 1 94 ? -5.537 2.987 -9.678 1.00 97.06 94 ALA A CA 1
ATOM 728 C C . ALA A 1 94 ? -5.400 4.390 -10.286 1.00 97.06 94 ALA A C 1
ATOM 730 O O . ALA A 1 94 ? -5.210 4.512 -11.495 1.00 97.06 94 ALA A O 1
ATOM 731 N N . GLN A 1 95 ? -5.434 5.432 -9.449 1.00 96.94 95 GLN A N 1
ATOM 732 C CA . GLN A 1 95 ? -5.218 6.812 -9.875 1.00 96.94 95 GLN A CA 1
ATOM 733 C C . GLN A 1 95 ? -3.826 6.988 -10.492 1.00 96.94 95 GLN A C 1
ATOM 735 O O . GLN A 1 95 ? -3.720 7.443 -11.625 1.00 96.94 95 GLN A O 1
ATOM 740 N N . CYS A 1 96 ? -2.772 6.551 -9.799 1.00 96.31 96 CYS A N 1
ATOM 741 C CA . CYS A 1 96 ? -1.392 6.678 -10.273 1.00 96.31 96 CYS A CA 1
ATOM 742 C C . CYS A 1 96 ? -1.120 5.906 -11.578 1.00 96.31 96 CYS A C 1
ATOM 744 O O . CYS A 1 96 ? -0.302 6.322 -12.397 1.00 96.31 96 CYS A O 1
ATOM 746 N N . MET A 1 97 ? -1.793 4.775 -11.801 1.00 93.38 97 MET A N 1
ATOM 747 C CA . MET A 1 97 ? -1.675 4.012 -13.049 1.00 93.38 97 MET A CA 1
ATOM 748 C C . MET A 1 97 ? -2.462 4.618 -14.218 1.00 93.38 97 MET A C 1
ATOM 750 O O . MET A 1 97 ? -2.214 4.234 -15.361 1.00 93.38 97 MET A O 1
ATOM 754 N N . GLY A 1 98 ? -3.411 5.516 -13.937 1.00 91.69 98 GLY A N 1
ATOM 755 C CA . GLY A 1 98 ? -4.139 6.296 -14.939 1.00 91.69 98 GLY A CA 1
ATOM 756 C C . GLY A 1 98 ? -3.414 7.569 -15.393 1.00 91.69 98 GLY A C 1
ATOM 757 O O . GLY A 1 98 ? -3.845 8.165 -16.378 1.00 91.69 98 GLY A O 1
ATOM 758 N N . GLU A 1 99 ? -2.344 7.966 -14.692 1.00 81.12 99 GLU A N 1
ATOM 759 C CA . GLU A 1 99 ? -1.402 9.043 -15.056 1.00 81.12 99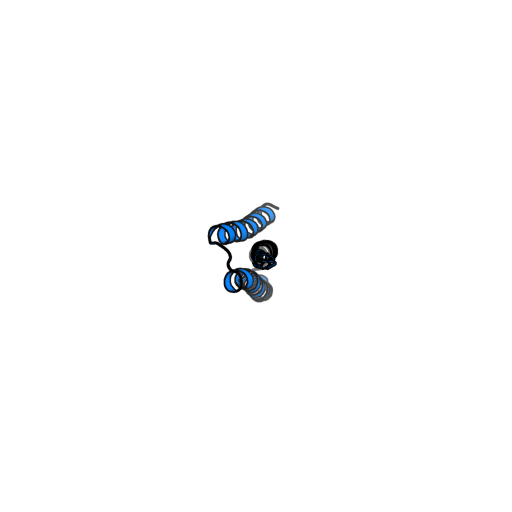 GLU A CA 1
ATOM 760 C C . GLU A 1 99 ? -0.302 8.550 -16.003 1.00 81.12 99 GLU A C 1
ATOM 762 O O . GLU A 1 99 ? -0.122 9.187 -17.063 1.00 81.12 99 GLU A O 1
#

Foldseek 3Di:
DDDDDPPDDDPPPPVVVVVVQVVLLVQLLVLLLQLLVLVLVLVVCCVVPVVVSVVPNPVSNVVSVVSNVCSVVVDPQDPVSNVVSNVSSVVSNVVSNVD

pLDDT: mean 80.35, std 16.02, range [37.59, 97.44]

Sequence (99 aa):
MKKISLILVFICPIFYASCKDTEQIEAAKKNSIKFGETKCKCEKIRKADPEASIRECTAEMETAVRYMNINFELGNISDSDKKEIAGVGDATYAQCMGE

Secondary structure (DSSP, 8-state):
--------S---STHHHHHHHHHHHHHHHHHHHHHHHHHHHHHHHHHH-HHHHHHHHHHHHHHHHHHHHHHHHHS---HHHHHHHHHHHHHHHHHHHH-

Nearest PDB structures (foldseek):
  3tul-assembly5_B  TM=3.102E-01  e=7.587E+00  Salmonella enterica subsp. enterica serovar Typhimurium